Protein AF-A0A7Y9L9U6-F1 (afdb_monomer)

Mean predicted aligned error: 4.57 Å

pLDDT: mean 89.82, std 6.73, range [50.62, 96.12]

Nearest PDB structures (foldseek):
  7pmk-assembly1_D  TM=5.849E-01  e=3.908E+00  Saccharomyces cerevisiae
  5qgk-assembly1_A  TM=5.112E-01  e=4.764E+00  Homo sapiens
  6bqn-assembly1_C  TM=4.261E-01  e=3.425E+00  Homo sapiens
  4evx-assembly1_A  TM=1.996E-01  e=9.220E+00  Salmonella enterica subsp. enterica serovar Typhimurium str. LT2

Solvent-accessible surface area (backbone atoms only — not comparable to full-atom values): 5683 Å² total; per-residue (Å²): 136,87,56,32,64,87,31,55,40,72,44,97,84,72,45,50,26,37,51,49,59,40,88,91,73,68,45,77,43,77,44,78,54,49,70,72,58,50,54,56,50,57,76,38,62,86,39,66,63,10,59,77,68,60,28,52,55,61,88,74,54,70,69,58,51,33,51,54,39,40,54,51,24,60,77,68,68,45,88,64,88,49,46,80,71,50,60,61,55,55,63,74,75,108

Structure (mmCIF, N/CA/C/O backbone):
data_AF-A0A7Y9L9U6-F1
#
_entry.id   AF-A0A7Y9L9U6-F1
#
loop_
_atom_site.group_PDB
_atom_site.id
_atom_site.type_symbol
_atom_site.label_atom_id
_atom_site.label_alt_id
_atom_s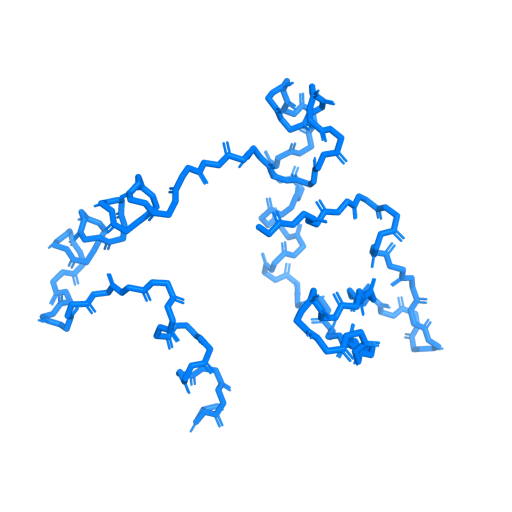ite.label_comp_id
_atom_site.label_asym_id
_atom_site.label_entity_id
_atom_site.label_seq_id
_atom_site.pdbx_PDB_ins_code
_atom_site.Cartn_x
_atom_site.Cartn_y
_atom_site.Cartn_z
_atom_site.occupancy
_atom_site.B_iso_or_equiv
_atom_site.auth_seq_id
_atom_site.a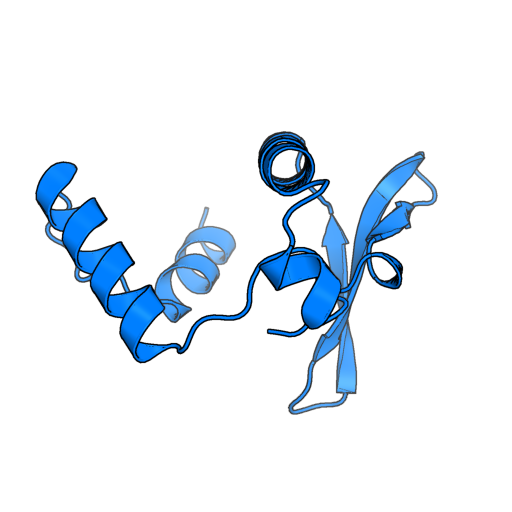uth_comp_id
_atom_site.auth_asym_id
_atom_site.auth_atom_id
_atom_site.pdbx_PDB_model_num
ATOM 1 N N . MET A 1 1 ? 7.534 6.474 3.779 1.00 62.34 1 MET A N 1
ATOM 2 C CA . MET A 1 1 ? 7.731 5.194 3.063 1.00 62.34 1 MET A CA 1
ATOM 3 C C . MET A 1 1 ? 7.949 5.559 1.607 1.00 62.34 1 MET A C 1
ATOM 5 O O . MET A 1 1 ? 7.080 6.217 1.058 1.00 62.34 1 MET A O 1
ATOM 9 N N . ASN A 1 2 ? 9.101 5.230 1.019 1.00 82.00 2 ASN A N 1
ATOM 10 C CA . ASN A 1 2 ? 9.462 5.661 -0.340 1.00 82.00 2 ASN A CA 1
ATOM 11 C C . ASN A 1 2 ? 9.529 4.440 -1.263 1.00 82.00 2 ASN A C 1
ATOM 13 O O . ASN A 1 2 ? 10.601 4.063 -1.730 1.00 82.00 2 ASN A O 1
ATOM 17 N N . LEU A 1 3 ? 8.394 3.764 -1.453 1.00 91.19 3 LEU A N 1
ATOM 18 C CA . LEU A 1 3 ? 8.320 2.649 -2.391 1.00 91.19 3 LEU A CA 1
ATOM 19 C C . LEU A 1 3 ? 8.326 3.215 -3.813 1.00 91.19 3 LEU A C 1
ATOM 21 O O . LEU A 1 3 ? 7.438 3.990 -4.168 1.00 91.19 3 LEU A O 1
ATOM 25 N N . ARG A 1 4 ? 9.329 2.842 -4.603 1.00 94.06 4 ARG A N 1
ATOM 26 C CA . ARG A 1 4 ? 9.499 3.236 -5.999 1.00 94.06 4 ARG A CA 1
ATOM 27 C C . ARG A 1 4 ? 9.278 2.025 -6.902 1.00 94.06 4 ARG A C 1
ATOM 29 O O . ARG A 1 4 ? 9.472 0.906 -6.427 1.00 94.06 4 ARG A O 1
ATOM 36 N N . PRO A 1 5 ? 8.905 2.223 -8.176 1.00 93.19 5 PRO A N 1
ATOM 37 C CA . PRO A 1 5 ? 8.717 1.116 -9.111 1.00 93.19 5 PRO A CA 1
ATOM 38 C C . PRO A 1 5 ? 9.944 0.199 -9.220 1.00 93.19 5 PRO A C 1
ATOM 40 O O . PRO A 1 5 ? 9.787 -1.013 -9.255 1.00 93.19 5 PRO A O 1
ATOM 43 N N . GLU A 1 6 ? 11.155 0.763 -9.163 1.00 94.00 6 GLU A N 1
ATOM 44 C CA . GLU A 1 6 ? 12.431 0.024 -9.198 1.00 94.00 6 GLU A CA 1
ATOM 45 C C . GLU A 1 6 ? 12.628 -0.961 -8.031 1.00 94.00 6 GLU A C 1
ATOM 47 O O . GLU A 1 6 ? 13.401 -1.908 -8.142 1.00 94.00 6 GLU A O 1
ATOM 52 N N . HIS A 1 7 ? 11.921 -0.767 -6.913 1.00 94.69 7 HIS A N 1
ATOM 53 C CA . HIS A 1 7 ? 11.967 -1.687 -5.775 1.00 94.69 7 HIS A CA 1
ATOM 54 C C . HIS A 1 7 ? 11.117 -2.944 -5.999 1.00 94.69 7 HIS A C 1
ATOM 56 O O . HIS A 1 7 ? 11.222 -3.886 -5.214 1.00 94.69 7 HIS A O 1
ATOM 62 N N . ILE A 1 8 ? 10.249 -2.961 -7.014 1.00 94.44 8 ILE A N 1
ATOM 63 C CA . ILE A 1 8 ? 9.428 -4.120 -7.363 1.00 94.44 8 ILE A CA 1
ATOM 64 C C . ILE A 1 8 ? 10.176 -4.911 -8.431 1.00 94.44 8 ILE A C 1
ATOM 66 O O . ILE A 1 8 ? 10.357 -4.448 -9.554 1.00 94.44 8 ILE A O 1
ATOM 70 N N . VAL A 1 9 ? 10.609 -6.116 -8.082 1.00 94.12 9 VAL A N 1
ATOM 71 C CA . VAL A 1 9 ? 11.409 -6.980 -8.956 1.00 94.12 9 VAL A CA 1
ATOM 72 C C . VAL A 1 9 ? 10.781 -8.362 -9.054 1.00 94.12 9 VAL A C 1
ATOM 74 O O . VAL A 1 9 ? 10.095 -8.797 -8.134 1.00 94.12 9 VAL A O 1
ATOM 77 N N . LYS A 1 10 ? 11.040 -9.081 -10.147 1.00 92.81 10 LYS A N 1
ATOM 78 C CA . LYS A 1 10 ? 10.684 -10.502 -10.234 1.00 92.81 10 LYS A CA 1
ATOM 79 C C . LYS A 1 10 ? 11.689 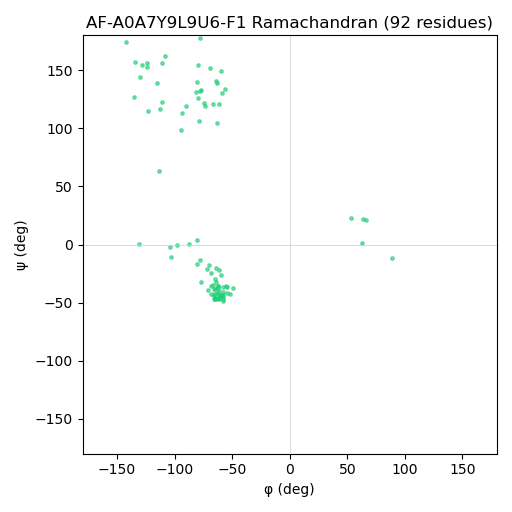-11.344 -9.447 1.00 92.81 10 LYS A C 1
ATOM 81 O O . LYS A 1 10 ? 12.899 -11.118 -9.531 1.00 92.81 10 LYS A O 1
ATOM 86 N N . GLY A 1 11 ? 11.174 -12.262 -8.640 1.00 86.31 11 GLY A N 1
ATOM 87 C CA . GLY A 1 11 ? 11.935 -13.254 -7.899 1.00 86.31 11 GLY A CA 1
ATOM 88 C C . GLY A 1 11 ? 12.385 -14.413 -8.784 1.00 86.31 11 GLY A C 1
ATOM 89 O O . GLY A 1 11 ? 12.095 -14.469 -9.979 1.00 86.31 11 GLY A O 1
ATOM 90 N N . VAL A 1 12 ? 13.123 -15.341 -8.176 1.00 86.38 12 VAL A N 1
ATOM 91 C CA . VAL A 1 12 ? 13.618 -16.566 -8.837 1.00 86.38 12 VAL A CA 1
ATOM 92 C C . VAL A 1 12 ? 12.468 -17.523 -9.174 1.00 86.38 12 VAL A C 1
ATOM 94 O O . VAL A 1 12 ? 12.555 -18.314 -10.103 1.00 86.38 12 VAL A O 1
ATOM 97 N N . ASP A 1 13 ? 11.381 -17.398 -8.420 1.00 86.38 13 ASP A N 1
ATOM 98 C CA . ASP A 1 13 ? 10.085 -18.057 -8.562 1.00 86.38 13 ASP A CA 1
ATOM 99 C C . ASP A 1 13 ? 9.180 -17.403 -9.622 1.00 86.38 13 ASP A C 1
ATOM 101 O O . ASP A 1 13 ? 8.040 -17.819 -9.786 1.00 86.38 13 ASP A O 1
ATOM 105 N N . ALA A 1 14 ? 9.670 -16.384 -10.340 1.00 86.62 14 ALA A N 1
ATOM 106 C CA . ALA A 1 14 ? 8.913 -15.536 -11.268 1.00 86.62 14 ALA A CA 1
ATOM 107 C C . ALA A 1 14 ? 7.780 -14.700 -10.633 1.00 86.62 14 ALA A C 1
ATOM 109 O O . ALA A 1 14 ? 7.145 -13.910 -11.340 1.00 86.62 14 ALA A O 1
ATOM 110 N N . GLU A 1 15 ? 7.597 -14.780 -9.315 1.00 91.12 15 GLU A N 1
ATOM 111 C CA . GLU A 1 15 ? 6.647 -13.963 -8.564 1.00 91.12 15 GLU A CA 1
ATOM 112 C C . GLU A 1 15 ? 7.217 -12.562 -8.298 1.00 91.12 15 GLU A C 1
ATOM 114 O O . GLU A 1 15 ? 8.435 -12.364 -8.297 1.00 91.12 15 GLU A O 1
ATOM 119 N N . PRO A 1 16 ? 6.383 -11.531 -8.099 1.00 93.88 16 PRO A N 1
ATOM 120 C CA . PRO A 1 16 ? 6.870 -10.199 -7.785 1.00 93.88 16 PRO A CA 1
ATOM 121 C C . PRO A 1 16 ? 7.237 -10.061 -6.303 1.00 93.88 16 PRO A C 1
ATOM 123 O O . PRO A 1 16 ? 6.531 -10.501 -5.398 1.00 93.88 16 PRO A O 1
ATOM 126 N N . TRP A 1 17 ? 8.339 -9.364 -6.051 1.00 95.31 17 TRP A N 1
ATOM 127 C CA . TRP A 1 17 ? 8.895 -9.099 -4.730 1.00 95.31 17 TRP A CA 1
ATOM 128 C C . TRP A 1 17 ? 9.195 -7.612 -4.567 1.00 95.31 17 TRP A C 1
ATOM 130 O O . TRP A 1 17 ? 9.664 -6.951 -5.492 1.00 95.31 17 TRP A O 1
ATOM 140 N N . ILE A 1 18 ? 8.994 -7.093 -3.358 1.00 94.69 18 ILE A N 1
ATOM 141 C CA . ILE A 1 18 ? 9.508 -5.788 -2.946 1.00 94.69 18 ILE A CA 1
ATOM 142 C C . ILE A 1 18 ? 10.892 -5.997 -2.332 1.00 94.69 18 ILE A C 1
ATOM 144 O O . ILE A 1 18 ? 11.013 -6.661 -1.300 1.00 94.69 18 ILE A O 1
ATOM 148 N N . LYS A 1 19 ? 11.920 -5.389 -2.927 1.00 94.25 19 LYS A N 1
ATOM 149 C CA . LYS A 1 19 ? 13.281 -5.323 -2.382 1.00 94.25 19 LYS A CA 1
ATOM 150 C C . LYS A 1 19 ? 13.624 -3.884 -2.018 1.00 94.25 19 LYS A C 1
ATOM 152 O O . LYS A 1 19 ? 13.655 -2.999 -2.866 1.00 94.25 19 LYS A O 1
ATOM 157 N N . THR A 1 20 ? 13.857 -3.640 -0.734 1.00 93.00 20 THR A N 1
ATOM 158 C CA . THR A 1 20 ? 14.176 -2.311 -0.187 1.00 93.00 20 THR A CA 1
ATOM 159 C C . THR A 1 20 ? 15.219 -2.427 0.918 1.00 93.00 20 THR A C 1
ATOM 161 O O . THR A 1 20 ? 15.558 -3.527 1.345 1.00 93.00 20 THR A O 1
ATOM 164 N N . PHE A 1 21 ? 15.700 -1.297 1.431 1.00 91.56 21 PHE A N 1
ATOM 165 C CA . PHE A 1 21 ? 16.522 -1.252 2.639 1.00 91.56 21 PHE A CA 1
ATOM 166 C C . PHE A 1 21 ? 15.794 -0.499 3.749 1.00 91.56 21 PHE A C 1
ATOM 168 O O . PHE A 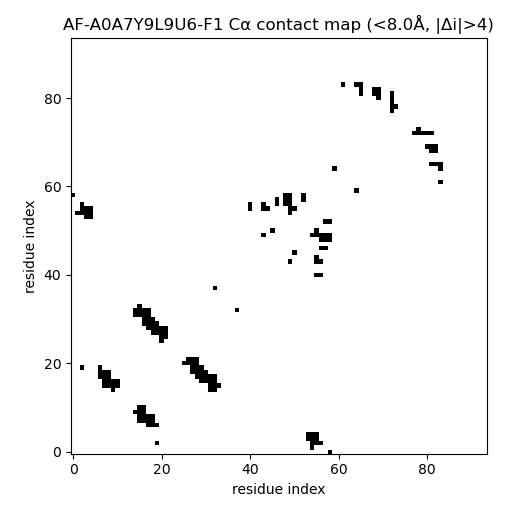1 21 ? 15.163 0.540 3.525 1.00 91.56 21 PHE A O 1
ATOM 175 N N . ARG A 1 22 ? 15.881 -1.008 4.981 1.00 85.69 22 ARG A N 1
ATOM 176 C CA . ARG A 1 22 ? 15.310 -0.334 6.146 1.00 85.69 22 ARG A CA 1
ATOM 177 C C . ARG A 1 22 ? 16.064 0.968 6.396 1.00 85.69 22 ARG A C 1
ATOM 179 O O . ARG A 1 22 ? 17.237 0.938 6.739 1.00 85.69 22 ARG A O 1
ATOM 186 N N . GLN A 1 23 ? 15.362 2.095 6.365 1.00 84.06 23 GLN A N 1
ATOM 187 C CA . GLN A 1 23 ? 15.978 3.421 6.524 1.00 84.06 23 GLN A CA 1
ATOM 188 C C . GLN A 1 23 ? 16.804 3.588 7.811 1.00 84.06 23 GLN A C 1
ATOM 190 O O . GLN A 1 23 ? 17.823 4.260 7.795 1.00 84.06 23 GLN A O 1
ATOM 195 N N . LYS A 1 24 ? 16.383 2.976 8.928 1.00 83.62 24 LYS A N 1
ATOM 196 C CA . LYS A 1 24 ? 17.063 3.138 10.225 1.00 83.62 24 LYS A CA 1
ATOM 197 C C . LYS A 1 24 ? 18.359 2.330 10.353 1.00 83.62 24 LYS A C 1
ATOM 199 O O . LYS A 1 24 ? 19.236 2.728 11.104 1.00 83.62 24 LYS A O 1
ATOM 204 N N . T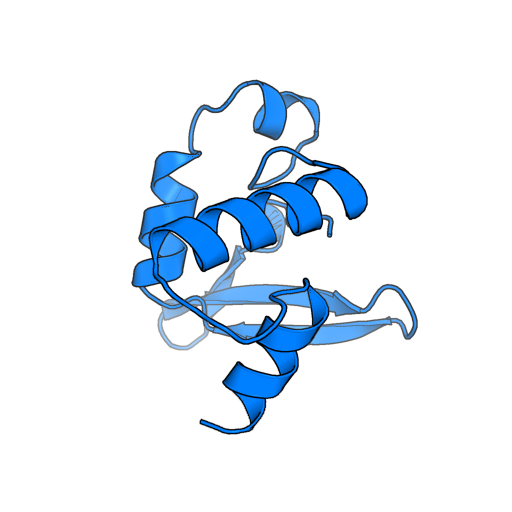HR A 1 25 ? 18.442 1.164 9.716 1.00 87.56 25 THR A N 1
ATOM 205 C CA . THR A 1 25 ? 19.524 0.195 9.982 1.00 87.56 25 THR A CA 1
ATOM 206 C C . THR A 1 25 ? 20.208 -0.314 8.721 1.00 87.56 25 THR A C 1
ATOM 208 O O . THR A 1 25 ? 21.066 -1.179 8.822 1.00 87.56 25 THR A O 1
ATOM 211 N N . SER A 1 26 ? 19.789 0.151 7.541 1.00 87.44 26 SER A N 1
ATOM 212 C CA . SER A 1 26 ? 20.273 -0.293 6.227 1.00 87.44 26 SER A CA 1
ATOM 213 C C . SER A 1 26 ? 20.216 -1.810 6.009 1.00 87.44 26 SER A C 1
ATOM 215 O O . SER A 1 26 ? 20.917 -2.349 5.162 1.00 87.44 26 SER A O 1
ATOM 217 N N . ILE A 1 27 ? 19.356 -2.511 6.755 1.00 90.81 27 ILE A N 1
ATOM 218 C CA . ILE A 1 27 ? 19.147 -3.954 6.597 1.00 90.81 27 ILE A CA 1
ATOM 219 C C . ILE A 1 27 ? 18.250 -4.174 5.371 1.00 90.81 27 ILE A C 1
ATOM 221 O O . ILE A 1 27 ? 17.218 -3.495 5.274 1.00 90.81 27 ILE A O 1
ATOM 225 N N . PRO A 1 28 ? 18.600 -5.094 4.453 1.00 90.69 28 PRO A N 1
ATOM 226 C CA . PRO A 1 28 ? 17.750 -5.426 3.318 1.00 90.69 28 PRO A CA 1
ATOM 227 C C . PRO A 1 28 ? 16.423 -6.029 3.788 1.00 90.69 28 PRO A C 1
ATOM 229 O O . PRO A 1 28 ? 16.366 -6.840 4.711 1.00 90.69 28 PRO A O 1
ATOM 232 N N . VAL A 1 29 ? 15.342 -5.623 3.134 1.00 90.12 29 VAL A N 1
ATOM 233 C CA . VAL A 1 29 ? 13.983 -6.111 3.353 1.00 90.12 29 VAL A CA 1
ATOM 234 C C . VAL A 1 29 ? 13.475 -6.643 2.026 1.00 90.12 29 VAL A C 1
ATOM 236 O O . VAL A 1 29 ? 13.290 -5.876 1.079 1.00 90.12 29 VAL A O 1
ATOM 239 N N . ASN A 1 30 ? 13.240 -7.951 1.991 1.00 91.69 30 ASN A N 1
ATOM 240 C CA . ASN A 1 30 ? 12.627 -8.648 0.871 1.00 91.69 30 ASN A CA 1
ATOM 241 C C . ASN A 1 30 ? 11.246 -9.124 1.320 1.00 91.69 30 ASN A C 1
ATOM 243 O O . ASN A 1 30 ? 11.130 -9.819 2.329 1.00 91.69 30 ASN A O 1
ATOM 247 N N . THR A 1 31 ? 10.197 -8.719 0.616 1.00 90.62 31 THR A N 1
ATOM 248 C CA . THR A 1 31 ? 8.819 -9.085 0.964 1.00 90.62 31 THR A CA 1
ATOM 249 C C . THR A 1 31 ? 8.076 -9.497 -0.301 1.00 90.62 31 THR A C 1
ATOM 251 O O . THR A 1 31 ? 8.092 -8.721 -1.260 1.00 90.62 31 THR A O 1
ATOM 254 N N . PRO A 1 32 ? 7.446 -10.684 -0.338 1.00 92.12 32 PRO A N 1
ATOM 255 C CA . PRO A 1 32 ? 6.679 -11.107 -1.503 1.00 92.12 32 PRO A CA 1
ATOM 256 C C . PRO A 1 32 ? 5.491 -10.164 -1.711 1.00 92.12 32 PRO A C 1
ATOM 258 O O . PRO A 1 32 ? 4.861 -9.710 -0.751 1.00 92.12 32 PRO A O 1
ATOM 261 N N . LEU A 1 33 ? 5.195 -9.839 -2.968 1.00 93.44 33 LEU A N 1
ATOM 262 C CA . LEU A 1 33 ? 4.103 -8.943 -3.318 1.00 93.44 33 LEU A CA 1
ATOM 263 C C . LEU A 1 33 ? 2.843 -9.753 -3.635 1.00 93.44 33 LEU A C 1
ATOM 265 O O . LEU A 1 33 ? 2.658 -10.249 -4.742 1.00 93.44 33 LEU A O 1
ATOM 269 N N . LEU A 1 34 ? 1.951 -9.850 -2.651 1.00 92.69 34 LEU A N 1
ATOM 270 C CA . LEU A 1 34 ? 0.690 -10.586 -2.772 1.00 92.69 34 LEU A CA 1
ATOM 271 C C . LEU A 1 34 ? -0.203 -10.032 -3.892 1.00 92.69 34 LEU A C 1
ATOM 273 O O . LEU A 1 34 ? -0.253 -8.821 -4.108 1.00 92.69 34 LEU A O 1
ATOM 277 N N . ASN A 1 35 ? -0.999 -10.900 -4.519 1.00 91.94 35 ASN A N 1
ATOM 278 C CA . ASN A 1 35 ? -1.907 -10.536 -5.617 1.00 91.94 35 ASN A CA 1
ATOM 279 C C . ASN A 1 35 ? -2.820 -9.345 -5.279 1.00 91.94 35 ASN A C 1
ATOM 281 O O . ASN A 1 35 ? -2.957 -8.423 -6.076 1.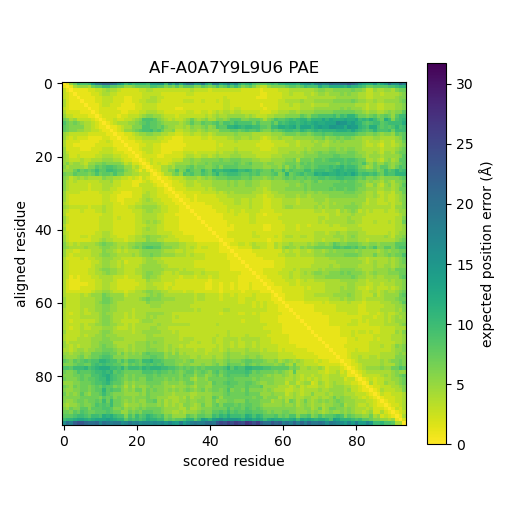00 91.94 35 ASN A O 1
ATOM 285 N N . GLN A 1 36 ? -3.382 -9.300 -4.066 1.00 93.62 36 GLN A N 1
ATOM 286 C CA . GLN A 1 36 ? -4.216 -8.170 -3.630 1.00 93.62 36 GLN A CA 1
ATOM 287 C C . GLN A 1 36 ? -3.441 -6.843 -3.606 1.00 93.62 36 GLN A C 1
ATOM 289 O O . GLN A 1 36 ? -3.961 -5.807 -4.020 1.00 93.62 36 GLN A O 1
ATOM 294 N N . ALA A 1 37 ? -2.182 -6.868 -3.162 1.00 93.19 37 ALA A N 1
ATOM 295 C CA . ALA A 1 37 ? -1.328 -5.687 -3.161 1.00 93.19 37 ALA A CA 1
ATOM 296 C C . ALA A 1 37 ? -0.961 -5.258 -4.591 1.00 93.19 37 ALA A C 1
ATOM 298 O O . ALA A 1 37 ? -0.924 -4.060 -4.869 1.00 93.19 37 ALA A O 1
ATOM 299 N N . GLN A 1 38 ? -0.757 -6.208 -5.512 1.00 93.56 38 GLN A N 1
ATOM 300 C CA . GLN A 1 38 ? -0.535 -5.913 -6.933 1.00 93.56 38 GLN A CA 1
ATOM 301 C C . GLN A 1 38 ? -1.737 -5.197 -7.555 1.00 93.56 38 GLN A C 1
ATOM 303 O O . GLN A 1 38 ? -1.556 -4.184 -8.228 1.00 93.56 38 GLN A O 1
ATOM 308 N N . THR A 1 39 ? -2.959 -5.662 -7.278 1.00 95.69 39 THR A N 1
ATOM 309 C CA . THR A 1 39 ? -4.189 -5.009 -7.752 1.00 95.69 39 THR A CA 1
ATOM 310 C C . THR A 1 39 ? -4.294 -3.575 -7.243 1.00 95.69 39 THR A C 1
ATOM 312 O O . THR A 1 39 ? -4.606 -2.663 -8.007 1.00 95.69 39 THR A O 1
ATOM 315 N N . ILE A 1 40 ? -3.974 -3.342 -5.965 1.00 95.25 40 ILE A N 1
ATOM 316 C CA . ILE A 1 40 ? -3.950 -1.985 -5.408 1.00 95.25 40 ILE A CA 1
ATOM 317 C C . ILE A 1 40 ? -2.918 -1.135 -6.152 1.00 95.25 40 ILE A C 1
ATOM 319 O O . ILE A 1 40 ? -3.251 -0.037 -6.575 1.00 95.25 40 ILE A O 1
ATOM 323 N N . ILE A 1 41 ? -1.698 -1.631 -6.372 1.00 94.62 41 ILE A N 1
ATOM 324 C CA . ILE A 1 41 ? -0.660 -0.907 -7.126 1.00 94.62 41 ILE A CA 1
ATOM 325 C C . ILE A 1 41 ? -1.135 -0.558 -8.542 1.00 94.62 41 ILE A C 1
ATOM 327 O O . ILE A 1 41 ? -0.936 0.574 -8.987 1.00 94.62 41 ILE A O 1
ATOM 331 N N . ALA A 1 42 ? -1.795 -1.493 -9.229 1.00 94.19 42 ALA A N 1
ATOM 332 C CA . ALA A 1 42 ? -2.337 -1.281 -10.567 1.00 94.19 42 ALA A CA 1
ATOM 333 C C . ALA A 1 42 ? -3.328 -0.106 -10.608 1.00 94.19 42 ALA A C 1
ATOM 335 O O . ALA A 1 42 ? -3.236 0.738 -11.495 1.00 94.19 42 ALA A O 1
ATOM 336 N N . ASN A 1 43 ? -4.188 0.035 -9.594 1.00 94.81 43 ASN A N 1
ATOM 337 C CA . ASN A 1 43 ? -5.150 1.142 -9.503 1.00 94.81 43 ASN A CA 1
ATOM 338 C C . ASN A 1 43 ? -4.494 2.530 -9.375 1.00 94.81 43 ASN A C 1
ATOM 340 O O . ASN A 1 43 ? -5.136 3.543 -9.649 1.00 94.81 43 ASN A O 1
ATOM 344 N N . TYR A 1 44 ? -3.226 2.602 -8.957 1.00 94.12 44 TYR A N 1
ATOM 345 C CA . TYR A 1 44 ? -2.469 3.855 -8.882 1.00 94.12 44 TYR A CA 1
ATOM 346 C C . TYR A 1 44 ? -1.563 4.088 -10.099 1.00 94.12 44 TYR A C 1
ATOM 348 O O . TYR A 1 44 ? -0.914 5.139 -10.180 1.00 94.12 44 TYR A O 1
ATOM 356 N N . GLN A 1 45 ? -1.540 3.174 -11.077 1.00 89.81 45 GLN A N 1
ATOM 357 C CA . GLN A 1 45 ? -0.846 3.412 -12.339 1.00 89.81 45 GLN A CA 1
ATOM 358 C C . GLN A 1 45 ? -1.434 4.647 -13.023 1.00 89.81 45 GLN A C 1
ATOM 360 O O . GLN A 1 45 ? -2.642 4.820 -13.137 1.00 89.81 45 GLN A O 1
ATOM 365 N N . GLY A 1 46 ? -0.564 5.561 -13.446 1.00 89.75 46 GLY A N 1
ATOM 366 C CA . GLY A 1 46 ? -1.002 6.809 -14.065 1.00 89.75 46 GLY A CA 1
ATOM 367 C C . GLY A 1 46 ? -1.256 7.967 -13.095 1.00 89.75 46 GLY A C 1
ATOM 368 O O . GLY A 1 46 ? -1.337 9.099 -13.565 1.00 89.75 46 GLY A O 1
ATOM 369 N N . ASN A 1 47 ? -1.298 7.737 -11.776 1.00 95.12 47 ASN A N 1
ATOM 370 C CA . ASN A 1 47 ? -1.595 8.779 -10.791 1.00 95.12 47 ASN A CA 1
ATOM 371 C C . ASN A 1 47 ? -0.559 9.923 -10.810 1.00 95.12 47 ASN A C 1
ATOM 373 O O . ASN A 1 47 ? 0.625 9.718 -10.543 1.00 95.12 47 ASN A O 1
ATOM 377 N N . ASN A 1 48 ? -1.019 11.152 -11.061 1.00 96.12 48 ASN A N 1
ATOM 378 C CA . ASN A 1 48 ? -0.141 12.319 -11.206 1.00 96.12 48 ASN A CA 1
ATOM 379 C C . ASN A 1 48 ? 0.659 12.652 -9.937 1.00 96.12 48 ASN A C 1
ATOM 381 O O . ASN A 1 48 ? 1.816 13.050 -10.034 1.00 96.12 48 ASN A O 1
ATOM 385 N N . ARG A 1 49 ? 0.085 12.456 -8.741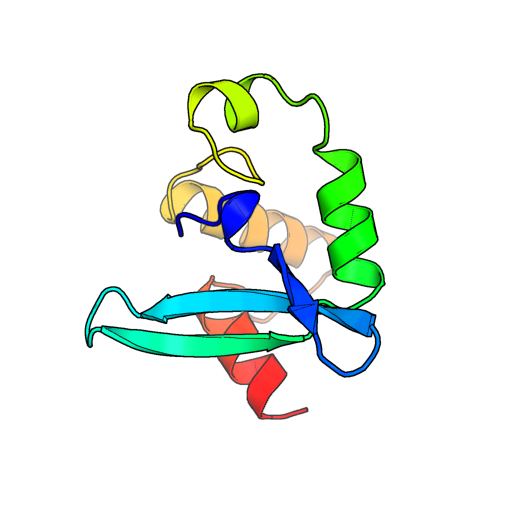 1.00 94.62 49 ARG A N 1
ATOM 386 C CA . ARG A 1 49 ? 0.783 12.730 -7.471 1.00 94.62 49 ARG A CA 1
ATOM 387 C C . ARG A 1 49 ? 1.894 11.713 -7.208 1.00 94.62 49 ARG A C 1
ATOM 389 O O . ARG A 1 49 ? 2.969 12.083 -6.742 1.00 94.62 49 ARG A O 1
ATOM 396 N N . ALA A 1 50 ? 1.638 10.445 -7.528 1.00 93.94 50 ALA A N 1
ATOM 397 C CA . ALA A 1 50 ? 2.635 9.381 -7.443 1.00 93.94 50 ALA A CA 1
ATOM 398 C C . ALA A 1 50 ? 3.782 9.623 -8.443 1.00 93.94 50 ALA A C 1
ATOM 400 O O . ALA A 1 50 ? 4.950 9.621 -8.060 1.00 93.94 50 ALA A O 1
ATOM 401 N N . LYS A 1 51 ? 3.453 9.969 -9.698 1.00 94.06 51 LYS A N 1
ATOM 402 C CA . LYS A 1 51 ? 4.439 10.332 -10.732 1.00 94.06 51 LYS A CA 1
ATOM 403 C C . LYS A 1 51 ? 5.319 11.512 -10.323 1.00 94.06 51 LYS A C 1
ATOM 405 O O . LYS A 1 51 ? 6.534 11.419 -10.440 1.00 94.06 51 LYS A O 1
ATOM 410 N N . ALA A 1 52 ? 4.723 12.585 -9.796 1.00 93.56 52 ALA A N 1
ATOM 411 C CA . ALA A 1 52 ? 5.454 13.780 -9.367 1.00 93.56 52 ALA A CA 1
ATOM 412 C C . ALA A 1 52 ? 6.496 13.495 -8.270 1.00 93.56 52 ALA A C 1
ATOM 414 O O . ALA A 1 52 ? 7.477 14.219 -8.145 1.00 93.56 52 ALA A O 1
ATOM 415 N N . THR A 1 53 ? 6.290 12.440 -7.480 1.00 92.25 53 THR A N 1
ATOM 416 C CA . THR A 1 53 ? 7.191 12.036 -6.390 1.00 92.25 53 THR A CA 1
ATOM 417 C C . THR A 1 53 ? 8.051 10.816 -6.739 1.00 92.25 53 THR A C 1
ATOM 419 O O . THR A 1 53 ? 8.893 10.409 -5.938 1.00 92.25 53 THR A O 1
ATOM 422 N N . GLY A 1 54 ? 7.877 10.242 -7.935 1.00 93.44 54 GLY A N 1
ATOM 423 C CA . GLY A 1 54 ? 8.586 9.043 -8.386 1.00 93.44 54 GLY A CA 1
ATOM 424 C C . GLY A 1 54 ? 8.282 7.794 -7.552 1.00 93.44 54 GLY A C 1
ATOM 425 O O . GLY A 1 54 ? 9.095 6.872 -7.508 1.00 93.44 54 GLY A O 1
ATOM 426 N N . THR A 1 55 ? 7.150 7.759 -6.847 1.00 94.75 55 THR A N 1
ATOM 427 C CA . THR A 1 55 ? 6.757 6.653 -5.965 1.00 94.75 55 THR A CA 1
ATOM 428 C C . THR A 1 55 ? 5.604 5.847 -6.552 1.00 94.75 55 THR A C 1
ATOM 430 O O . THR A 1 55 ? 4.883 6.299 -7.435 1.00 94.75 55 THR A O 1
ATOM 433 N N . VAL A 1 56 ? 5.414 4.630 -6.041 1.00 94.94 56 VAL A N 1
ATOM 434 C CA . VAL A 1 56 ? 4.299 3.745 -6.422 1.00 94.94 56 VAL A CA 1
ATOM 435 C C . VAL A 1 56 ? 2.952 4.321 -5.974 1.00 94.94 56 VAL A C 1
ATOM 437 O O . VAL A 1 56 ? 1.957 4.204 -6.681 1.00 94.94 56 VAL A O 1
ATOM 440 N N . PHE A 1 57 ? 2.930 4.989 -4.819 1.00 94.38 57 PHE A N 1
ATOM 441 C CA . PHE A 1 57 ? 1.741 5.626 -4.254 1.00 94.38 57 PHE A CA 1
ATOM 442 C C . PHE A 1 57 ? 1.985 7.112 -3.997 1.00 94.38 57 PHE A C 1
ATOM 444 O O . PHE A 1 57 ? 3.122 7.489 -3.704 1.00 94.38 57 PHE A O 1
ATOM 451 N N . PRO A 1 58 ? 0.941 7.959 -4.019 1.00 93.69 58 PRO A N 1
ATOM 452 C CA . PRO A 1 58 ? 1.040 9.330 -3.536 1.00 93.69 58 PRO A CA 1
ATOM 453 C C . PRO A 1 58 ? 1.516 9.369 -2.082 1.00 93.69 58 PRO A C 1
ATOM 455 O O . PRO A 1 58 ? 0.999 8.648 -1.227 1.00 93.69 58 PRO A O 1
ATOM 458 N N . VAL A 1 59 ? 2.476 10.240 -1.786 1.00 90.69 59 VAL A N 1
ATOM 459 C CA . VAL A 1 59 ? 2.976 10.408 -0.420 1.00 90.69 59 VAL A CA 1
ATOM 460 C C . VAL A 1 59 ? 2.008 11.282 0.381 1.00 90.69 59 VAL A C 1
ATOM 462 O O . VAL A 1 59 ? 1.681 12.397 -0.022 1.00 90.69 59 VAL A O 1
ATOM 465 N N . ILE A 1 60 ? 1.566 10.780 1.535 1.00 91.00 60 ILE A N 1
ATOM 466 C CA . ILE A 1 60 ? 0.771 11.522 2.522 1.00 91.00 60 ILE A CA 1
ATOM 467 C C . ILE A 1 60 ? 1.472 11.501 3.882 1.00 91.00 60 ILE A C 1
ATOM 469 O O . ILE A 1 60 ? 2.270 10.607 4.167 1.00 91.00 60 ILE A O 1
ATOM 473 N N . SER A 1 61 ? 1.175 12.483 4.736 1.00 91.12 61 SER A N 1
ATOM 474 C CA . SER A 1 61 ? 1.735 12.527 6.088 1.00 91.12 61 SER A CA 1
ATOM 475 C C . SER A 1 61 ? 1.170 11.406 6.967 1.00 91.12 61 SER A C 1
ATOM 477 O O . SER A 1 61 ? 0.019 10.989 6.812 1.00 91.12 61 SER A O 1
ATOM 479 N N . ASN A 1 62 ? 1.954 10.961 7.955 1.00 88.69 62 ASN A N 1
ATOM 480 C CA . ASN A 1 62 ? 1.512 9.950 8.923 1.00 88.69 62 ASN A CA 1
ATOM 481 C C . ASN A 1 62 ? 0.247 10.386 9.679 1.00 88.69 62 ASN A C 1
ATOM 483 O O . ASN A 1 62 ? -0.626 9.565 9.948 1.00 88.69 62 ASN A O 1
ATOM 487 N N . GLN A 1 63 ? 0.119 11.681 9.993 1.00 91.75 63 GLN A N 1
ATOM 488 C CA . GLN A 1 63 ? -1.081 12.230 10.627 1.00 91.75 63 GLN A CA 1
ATOM 489 C C . GLN A 1 63 ? -2.318 12.042 9.740 1.00 91.75 63 GLN A C 1
ATOM 491 O O . GLN A 1 63 ? -3.363 11.602 10.223 1.00 91.75 63 GLN A O 1
ATOM 496 N N . LYS A 1 64 ? -2.201 12.341 8.440 1.00 93.12 64 LYS A N 1
ATOM 497 C CA . LYS A 1 64 ? -3.316 12.213 7.499 1.00 93.12 64 LYS A CA 1
ATOM 498 C C . LYS A 1 64 ? -3.697 10.751 7.282 1.00 93.12 64 LYS A C 1
ATOM 500 O O . LYS A 1 64 ? -4.875 10.423 7.334 1.00 93.12 64 LYS A O 1
ATOM 505 N N . MET A 1 65 ? -2.701 9.878 7.148 1.00 92.06 65 MET A N 1
ATOM 506 C CA . MET A 1 65 ? -2.902 8.432 7.063 1.00 92.06 65 MET A CA 1
ATOM 507 C C . MET A 1 65 ? -3.633 7.875 8.291 1.00 92.06 65 MET A C 1
ATOM 509 O O . MET A 1 65 ? -4.628 7.179 8.137 1.00 92.06 65 MET A O 1
ATOM 513 N N . ASN A 1 66 ? -3.197 8.223 9.506 1.00 91.75 66 ASN A N 1
ATOM 514 C CA . ASN A 1 66 ? -3.867 7.781 10.732 1.00 91.75 66 ASN A CA 1
ATOM 515 C C . ASN A 1 66 ? -5.294 8.338 10.853 1.00 91.75 66 ASN A C 1
ATOM 517 O O . ASN A 1 66 ? -6.157 7.667 11.403 1.00 91.75 66 ASN A O 1
ATOM 521 N N . SER A 1 67 ? -5.555 9.544 10.341 1.00 93.25 67 SER A N 1
ATOM 522 C CA . SER A 1 67 ? -6.913 10.106 10.328 1.00 93.25 67 SER A CA 1
ATOM 523 C C . SER A 1 67 ? -7.837 9.297 9.414 1.00 93.25 67 SER A C 1
ATOM 525 O O . SER A 1 67 ? -8.930 8.937 9.831 1.00 93.25 67 SER A O 1
ATOM 527 N N . TYR A 1 68 ? -7.367 8.930 8.217 1.00 93.00 68 TYR A N 1
ATOM 528 C CA . TYR A 1 68 ? -8.124 8.064 7.308 1.00 93.00 68 TYR A CA 1
ATOM 529 C C . TYR A 1 68 ? -8.342 6.657 7.870 1.00 93.00 68 TYR A C 1
ATOM 531 O O . TYR A 1 68 ? -9.418 6.094 7.713 1.00 93.00 68 T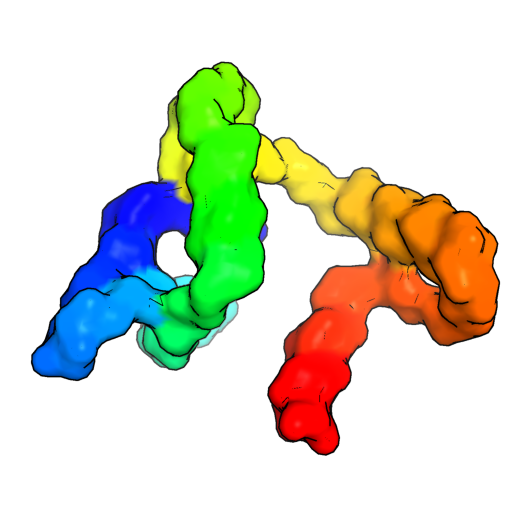YR A O 1
ATOM 539 N N . LEU A 1 69 ? -7.348 6.087 8.558 1.00 92.38 69 LEU A N 1
ATOM 540 C CA . LEU A 1 69 ? -7.500 4.781 9.205 1.00 92.38 69 LEU A CA 1
ATOM 541 C C . LEU A 1 69 ? -8.575 4.794 10.297 1.00 92.38 69 LEU A C 1
ATOM 543 O O . LEU A 1 69 ? -9.301 3.814 10.425 1.00 92.38 69 LEU A O 1
ATOM 547 N N . LYS A 1 70 ? -8.688 5.887 11.061 1.00 91.56 70 LYS A N 1
ATOM 548 C CA . LYS A 1 70 ? -9.748 6.056 12.065 1.00 91.56 70 LYS A CA 1
ATOM 549 C C . LYS A 1 70 ? -11.123 6.147 11.420 1.00 91.56 70 LYS A C 1
ATOM 551 O O . LYS A 1 70 ? -12.011 5.415 11.819 1.00 91.56 70 LYS A O 1
ATOM 556 N N . GLU A 1 71 ? -11.257 6.956 10.375 1.00 94.12 71 GLU A N 1
ATOM 557 C CA . GLU A 1 71 ? -12.511 7.083 9.629 1.00 94.12 71 GLU A CA 1
ATOM 558 C C . GLU A 1 71 ? -12.970 5.727 9.064 1.00 94.12 71 GLU A C 1
ATOM 560 O O . GLU A 1 71 ? -14.116 5.329 9.249 1.00 94.12 71 GLU A O 1
ATOM 565 N N . ILE A 1 72 ? -12.056 4.956 8.461 1.00 93.00 72 ILE A N 1
ATOM 566 C CA . ILE A 1 72 ? -12.348 3.593 7.988 1.00 93.00 72 ILE A CA 1
ATOM 567 C C . ILE A 1 72 ? -12.731 2.670 9.156 1.00 93.00 72 ILE A C 1
ATOM 569 O O . ILE A 1 72 ? -13.669 1.885 9.026 1.00 93.00 72 ILE A O 1
ATOM 573 N N . ALA A 1 73 ? -12.030 2.749 10.293 1.00 92.69 73 ALA A N 1
ATOM 574 C CA . ALA A 1 73 ? -12.356 1.956 11.479 1.00 92.69 73 ALA A CA 1
ATOM 575 C C . ALA A 1 73 ? -13.780 2.240 11.971 1.00 92.69 73 ALA A C 1
ATOM 577 O O . ALA A 1 73 ? -14.517 1.295 12.258 1.00 92.69 73 ALA A O 1
ATOM 578 N N . ASP A 1 74 ? -14.169 3.515 12.005 1.00 93.25 74 ASP A N 1
ATOM 579 C CA . ASP A 1 74 ? -15.493 3.965 12.425 1.00 93.25 74 ASP A CA 1
ATOM 580 C C . ASP A 1 74 ? -16.577 3.419 11.482 1.00 93.25 74 ASP A C 1
ATOM 582 O O . ASP A 1 74 ? -17.544 2.811 11.945 1.00 93.25 74 ASP A O 1
ATOM 586 N N . PHE A 1 75 ? -16.381 3.525 10.160 1.00 94.81 75 PHE A N 1
ATOM 587 C CA . PHE A 1 75 ? -17.303 2.959 9.163 1.00 94.81 75 PHE A CA 1
ATOM 588 C C . PHE A 1 75 ? -17.423 1.432 9.246 1.00 94.81 75 PHE A C 1
ATOM 590 O O . PHE A 1 75 ? -18.503 0.883 9.033 1.00 94.81 75 PHE A O 1
ATOM 597 N N . CYS A 1 76 ? -16.331 0.732 9.555 1.00 94.81 76 CYS A N 1
ATOM 598 C CA . CYS A 1 76 ? -16.312 -0.726 9.667 1.00 94.81 76 CYS A CA 1
ATOM 599 C C . CYS A 1 76 ? -16.695 -1.248 11.065 1.00 94.81 76 CYS A C 1
ATOM 601 O O . CYS A 1 76 ? -16.673 -2.459 11.281 1.00 94.81 76 CYS A O 1
ATOM 603 N N . GLY A 1 77 ? -17.004 -0.375 12.032 1.00 93.12 77 GLY A N 1
ATOM 604 C CA . GLY A 1 77 ? -17.310 -0.770 13.412 1.00 93.12 77 GLY A CA 1
ATOM 605 C C . GLY A 1 77 ? -16.119 -1.371 14.176 1.00 93.12 77 GLY A C 1
ATOM 606 O O . GLY A 1 77 ? -16.298 -2.099 15.158 1.00 93.12 77 GLY A O 1
ATOM 607 N N . VAL A 1 78 ? -14.888 -1.092 13.741 1.00 91.81 78 VAL A N 1
ATOM 608 C CA . VAL A 1 78 ? -13.661 -1.586 14.374 1.00 91.81 78 VAL A CA 1
ATOM 609 C C . VAL A 1 78 ? -13.361 -0.745 15.613 1.00 91.81 78 VAL A C 1
ATOM 611 O O . VAL A 1 78 ? -12.872 0.374 15.531 1.00 91.81 78 VAL A O 1
ATOM 614 N N . LYS A 1 79 ? -13.594 -1.321 16.796 1.00 87.69 79 LYS A N 1
ATOM 615 C CA . LYS A 1 79 ? -13.395 -0.630 18.088 1.00 87.69 79 LYS A CA 1
ATOM 616 C C . LYS A 1 79 ? -11.930 -0.368 18.447 1.00 87.69 79 LYS A C 1
ATOM 618 O O . LYS A 1 79 ? -11.636 0.413 19.349 1.00 87.69 79 LYS A O 1
ATOM 623 N N . LYS A 1 80 ? -10.997 -1.070 17.803 1.00 84.75 80 LYS A N 1
ATOM 624 C CA . LYS A 1 80 ? -9.565 -0.927 18.074 1.00 84.75 80 LYS A CA 1
ATOM 625 C C . LYS A 1 80 ? -9.048 0.299 17.328 1.00 84.75 80 LYS A C 1
ATOM 627 O O . LYS A 1 80 ? -9.276 0.427 16.132 1.00 84.75 80 LYS A O 1
ATOM 632 N N . ASN A 1 81 ? -8.312 1.168 18.014 1.00 82.94 81 ASN A N 1
ATOM 633 C CA . ASN A 1 81 ? -7.720 2.351 17.391 1.00 82.94 81 ASN A CA 1
ATOM 634 C C . ASN A 1 81 ? -6.713 1.933 16.307 1.00 82.94 81 ASN A C 1
ATOM 636 O O . ASN A 1 81 ? -5.618 1.483 16.641 1.00 82.94 81 ASN A O 1
ATOM 640 N N . LEU A 1 82 ? -7.083 2.057 15.029 1.00 85.44 82 LEU A N 1
ATOM 641 C CA . LEU A 1 82 ? -6.214 1.714 13.907 1.00 85.44 82 LEU A CA 1
ATOM 642 C C . LEU A 1 82 ? -5.133 2.784 13.723 1.00 85.44 82 LEU A C 1
ATOM 644 O O . LEU A 1 82 ? -5.410 3.958 13.488 1.00 85.44 82 LEU A O 1
ATOM 648 N N . ALA A 1 83 ? -3.875 2.361 13.797 1.00 84.88 83 ALA A N 1
ATOM 649 C CA . ALA A 1 83 ? -2.715 3.201 13.540 1.00 84.88 83 ALA A CA 1
ATOM 650 C C . ALA A 1 83 ? -1.720 2.462 12.645 1.00 84.88 83 ALA A C 1
ATOM 652 O O . ALA A 1 83 ? -1.675 1.232 12.633 1.00 84.88 83 ALA A O 1
ATOM 653 N N . PHE A 1 84 ? -0.872 3.213 11.940 1.00 82.75 84 PHE A N 1
ATOM 654 C CA . PHE A 1 84 ? 0.062 2.665 10.950 1.00 82.75 84 PHE A CA 1
ATOM 655 C C . PHE A 1 84 ? 0.906 1.469 11.439 1.00 82.75 84 PHE A C 1
ATOM 657 O O . PHE A 1 84 ? 1.142 0.523 10.693 1.00 82.75 84 PHE A O 1
ATOM 664 N N . HIS A 1 85 ? 1.346 1.473 12.702 1.00 81.75 85 HIS A N 1
ATOM 665 C CA . HIS A 1 85 ? 2.186 0.403 13.254 1.00 81.75 85 HIS A CA 1
ATOM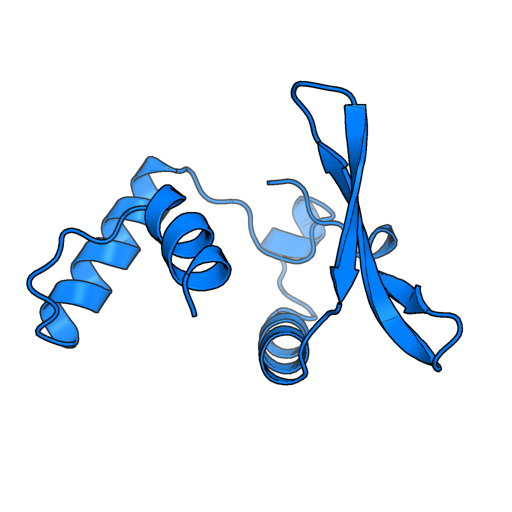 666 C C . HIS A 1 85 ? 1.430 -0.916 13.490 1.00 81.75 85 HIS A C 1
ATOM 668 O O . HIS A 1 85 ? 2.062 -1.972 13.534 1.00 81.75 85 HIS A O 1
ATOM 674 N N . ILE A 1 86 ? 0.098 -0.885 13.602 1.00 85.31 86 ILE A N 1
ATOM 675 C CA . ILE A 1 86 ? -0.716 -2.074 13.892 1.00 85.31 86 ILE A CA 1
ATOM 676 C C . ILE A 1 86 ? -0.656 -3.075 12.744 1.00 85.31 86 ILE A C 1
ATOM 678 O O . ILE A 1 86 ? -0.529 -4.266 13.004 1.00 85.31 86 ILE A O 1
ATOM 682 N N . ALA A 1 87 ? -0.644 -2.606 11.493 1.00 82.00 87 ALA A N 1
ATOM 683 C CA . ALA A 1 87 ? -0.590 -3.476 10.320 1.00 82.00 87 ALA A CA 1
ATOM 684 C C . ALA A 1 87 ? 0.599 -4.453 10.370 1.00 82.00 87 ALA A C 1
ATOM 686 O O . ALA A 1 87 ? 0.441 -5.642 10.103 1.00 82.00 87 ALA A O 1
ATOM 687 N N . ARG A 1 88 ? 1.779 -3.976 10.793 1.00 82.38 88 ARG A N 1
ATOM 688 C CA . ARG A 1 88 ? 2.970 -4.825 10.954 1.00 82.38 88 ARG A CA 1
ATOM 689 C C . ARG A 1 88 ? 2.789 -5.863 12.061 1.00 82.38 88 ARG A C 1
ATOM 691 O O . ARG A 1 88 ? 3.218 -6.996 11.884 1.00 82.38 88 ARG A O 1
ATOM 698 N N . HIS A 1 89 ? 2.214 -5.468 13.198 1.00 82.88 89 HIS A N 1
ATOM 699 C CA . HIS A 1 89 ? 1.988 -6.389 14.310 1.00 82.88 89 HIS A CA 1
ATOM 700 C C . HIS A 1 89 ? 0.995 -7.480 13.924 1.00 82.88 89 HIS A C 1
ATOM 702 O O . HIS A 1 89 ? 1.298 -8.647 14.121 1.00 82.88 89 HIS A O 1
ATOM 708 N N . THR A 1 90 ? -0.134 -7.113 13.313 1.00 83.12 90 THR A N 1
ATOM 709 C CA . THR A 1 90 ? -1.160 -8.074 12.896 1.00 83.12 90 THR A CA 1
ATOM 710 C C . THR A 1 90 ? -0.644 -9.051 11.842 1.00 83.12 90 THR A C 1
ATOM 712 O O . THR A 1 90 ? -0.907 -10.240 11.965 1.00 83.12 90 THR A O 1
ATOM 715 N N . PHE A 1 91 ? 0.126 -8.579 10.855 1.00 79.62 91 PHE A N 1
ATOM 716 C CA . PHE A 1 91 ? 0.733 -9.450 9.839 1.00 79.62 91 PHE A CA 1
ATOM 717 C C . PHE A 1 91 ? 1.771 -10.425 10.415 1.00 79.62 91 PHE A C 1
ATOM 719 O O . PHE A 1 91 ? 1.983 -11.490 9.865 1.00 79.62 91 PHE A O 1
ATOM 726 N N . ALA A 1 92 ? 2.460 -10.067 11.502 1.00 75.81 92 ALA A N 1
ATOM 727 C CA . ALA A 1 92 ? 3.443 -10.959 12.118 1.00 75.81 92 ALA A CA 1
ATOM 728 C C . ALA A 1 92 ? 2.807 -12.025 13.027 1.00 75.81 92 ALA A C 1
ATOM 730 O O . ALA A 1 92 ? 3.487 -12.974 13.408 1.00 75.81 92 ALA A O 1
ATOM 731 N N . THR A 1 93 ? 1.546 -11.840 13.426 1.00 78.50 93 THR A N 1
ATOM 732 C CA . THR A 1 93 ? 0.845 -12.726 14.368 1.00 78.50 93 THR A CA 1
ATOM 733 C C . THR A 1 93 ? -0.159 -13.675 13.713 1.00 78.50 93 THR A C 1
ATOM 735 O O . THR A 1 93 ? -0.642 -14.559 14.411 1.00 78.50 93 THR A O 1
ATOM 738 N N . ASN A 1 94 ? -0.480 -13.489 12.427 1.00 50.62 94 ASN A N 1
ATOM 739 C CA . ASN A 1 94 ? -1.441 -14.287 11.651 1.00 50.62 94 ASN A CA 1
ATOM 740 C C . ASN A 1 94 ? -0.832 -14.687 10.310 1.00 50.62 94 ASN A C 1
ATOM 742 O O . ASN A 1 94 ? -1.124 -15.812 9.858 1.00 50.62 94 ASN A O 1
#

Sequence (94 aa):
MNLRPEHIVKGVDAEPWIKTFRQKTSIPVNTPLLNQAQTIIANYQGNNRAKATGTVFPVISNQKMNSYLKEIADFCGVKKNLAFHIARHTFATN

Foldseek 3Di:
DAAAPVQWDQDPVRFIWGWDADPPPRHIDIGTQDPVNVVVLVVCVPPPQCVVSNGSDRDDDQVVVQVVQQVVCVVVVNPDRDHPVVVVVVVVVD

Radius of gyration: 14.97 Å; Cα contacts (8 Å, |Δi|>4): 94; chains: 1; bounding box: 38×32×32 Å

Secondary structure (DSSP, 8-state):
----GGGEEE-TTS-EEEEEE-TTT--EEEEE--HHHHHHHHHTTT-HHHHHHTSSS----HHHHHHHHHHHHHHTT--S---HHHHHHHHHH-